Protein AF-A0A1R4GHV5-F1 (afdb_monomer_lite)

Structure (mmCIF, N/CA/C/O backbone):
data_AF-A0A1R4GHV5-F1
#
_entry.id   AF-A0A1R4GHV5-F1
#
loop_
_atom_site.group_PDB
_atom_site.id
_atom_site.type_symbol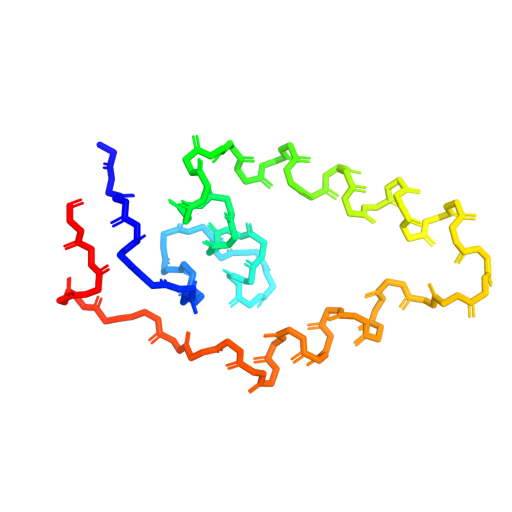
_atom_site.label_atom_id
_atom_site.label_alt_id
_atom_site.label_comp_id
_atom_site.label_asym_id
_atom_site.label_entity_id
_atom_site.label_seq_id
_atom_site.pdbx_PDB_ins_code
_atom_site.Cartn_x
_atom_site.Cartn_y
_atom_site.Cartn_z
_atom_site.occupancy
_atom_site.B_iso_or_equiv
_atom_site.auth_seq_id
_atom_site.auth_comp_id
_atom_site.auth_asym_id
_atom_site.auth_atom_id
_atom_site.pdbx_PDB_model_num
ATOM 1 N N . MET A 1 1 ? -2.820 13.926 13.164 1.00 55.75 1 MET A N 1
ATOM 2 C CA . MET A 1 1 ? -2.484 13.032 12.035 1.00 55.75 1 MET A CA 1
ATOM 3 C C . MET A 1 1 ? -3.101 11.689 12.360 1.00 55.75 1 MET A C 1
ATOM 5 O O . MET A 1 1 ? -2.666 11.100 13.335 1.00 55.75 1 MET A O 1
ATOM 9 N N . ALA A 1 2 ? -4.142 11.262 11.646 1.00 62.25 2 ALA A N 1
ATOM 10 C CA . ALA A 1 2 ? -4.745 9.954 11.904 1.00 62.25 2 ALA A CA 1
ATOM 11 C C . ALA A 1 2 ? -3.757 8.866 11.466 1.00 62.25 2 ALA A C 1
ATOM 13 O O . ALA A 1 2 ? -3.304 8.898 10.318 1.00 62.25 2 ALA A O 1
ATOM 14 N N . ARG A 1 3 ? -3.386 7.949 12.364 1.00 66.12 3 ARG A N 1
ATOM 15 C CA . ARG A 1 3 ? -2.429 6.877 12.056 1.00 66.12 3 ARG A CA 1
ATOM 16 C C . ARG A 1 3 ? -3.166 5.543 12.027 1.00 66.12 3 ARG A C 1
ATOM 18 O O . ARG A 1 3 ? -4.067 5.312 12.822 1.00 66.12 3 ARG A O 1
ATOM 25 N N . LEU A 1 4 ? -2.830 4.666 11.086 1.00 70.69 4 LEU A N 1
ATOM 26 C CA . LEU A 1 4 ? -3.473 3.355 10.999 1.00 70.69 4 LEU A CA 1
ATOM 27 C C . LEU A 1 4 ? -2.750 2.356 11.906 1.00 70.69 4 LEU A C 1
ATOM 29 O O . LEU A 1 4 ? -1.551 2.146 11.755 1.00 70.69 4 LEU A O 1
ATOM 33 N N . ASN A 1 5 ? -3.486 1.677 12.788 1.00 73.62 5 ASN A N 1
ATOM 34 C CA . ASN A 1 5 ? -2.923 0.628 13.654 1.00 73.62 5 ASN A CA 1
ATOM 35 C C . ASN A 1 5 ? -2.644 -0.697 12.914 1.00 73.62 5 ASN A C 1
ATOM 37 O O . ASN A 1 5 ? -1.946 -1.573 13.419 1.00 73.62 5 ASN A O 1
ATOM 41 N N . LYS A 1 6 ? -3.210 -0.867 11.713 1.00 75.69 6 LYS A N 1
ATOM 42 C CA . LYS A 1 6 ? -3.024 -2.026 10.826 1.00 75.69 6 LYS A CA 1
ATOM 43 C C . LYS A 1 6 ? -3.020 -1.572 9.372 1.00 75.69 6 LYS A C 1
ATOM 45 O O . LYS A 1 6 ? -3.622 -0.549 9.048 1.00 75.69 6 LYS A O 1
ATOM 50 N N . LEU A 1 7 ? -2.392 -2.356 8.497 1.00 73.44 7 LEU A N 1
ATOM 51 C CA . LEU A 1 7 ? -2.268 -2.050 7.073 1.00 73.44 7 LEU A CA 1
ATOM 52 C C . LEU A 1 7 ? -3.637 -2.094 6.368 1.00 73.44 7 LEU A C 1
ATOM 54 O O . LEU A 1 7 ? -4.073 -3.129 5.872 1.00 73.44 7 LEU A O 1
ATOM 58 N N . HIS A 1 8 ? -4.315 -0.950 6.323 1.00 80.56 8 HIS A N 1
ATOM 59 C CA . HIS A 1 8 ? -5.604 -0.762 5.662 1.00 80.56 8 HIS A CA 1
ATOM 60 C C . HIS A 1 8 ? -5.495 0.268 4.546 1.00 80.56 8 HIS A C 1
ATOM 62 O O . HIS A 1 8 ? -4.608 1.117 4.549 1.00 80.56 8 HIS A O 1
ATOM 68 N N . ARG A 1 9 ? -6.419 0.243 3.584 1.00 72.62 9 ARG A N 1
ATOM 69 C CA . ARG A 1 9 ? -6.497 1.303 2.571 1.00 72.62 9 ARG A CA 1
ATOM 70 C C . ARG A 1 9 ? -7.013 2.592 3.197 1.00 72.62 9 ARG A C 1
ATOM 72 O O . ARG A 1 9 ? -8.128 2.611 3.723 1.00 72.62 9 ARG A O 1
ATOM 79 N N . SER A 1 10 ? -6.241 3.667 3.057 1.00 71.94 10 SER A N 1
ATOM 80 C CA . SER A 1 10 ? -6.613 4.994 3.547 1.00 71.94 10 SER A CA 1
ATOM 81 C C . SER A 1 10 ? -7.917 5.474 2.903 1.00 71.94 10 SER A C 1
ATOM 83 O O . SER A 1 10 ? -8.129 5.356 1.687 1.00 71.94 10 SER A O 1
ATOM 85 N N . ARG A 1 11 ? -8.810 6.031 3.729 1.00 68.38 11 ARG A N 1
ATOM 86 C CA . ARG A 1 11 ? -10.016 6.737 3.277 1.00 68.38 11 ARG A CA 1
ATOM 87 C C . ARG A 1 11 ? -9.747 8.201 2.936 1.00 68.38 11 ARG A C 1
ATOM 89 O O . ARG A 1 11 ? -10.393 8.697 2.020 1.00 68.38 11 ARG A O 1
ATOM 96 N N . ASN A 1 12 ? -8.795 8.846 3.611 1.00 65.25 12 ASN A N 1
ATOM 97 C CA . ASN A 1 12 ? -8.479 10.265 3.420 1.00 65.25 12 ASN A CA 1
ATOM 98 C C . ASN A 1 12 ? -7.648 10.532 2.159 1.00 65.25 12 ASN A C 1
ATOM 100 O O . ASN A 1 12 ? -7.834 11.552 1.503 1.00 65.25 12 ASN A O 1
ATOM 104 N N . HIS A 1 13 ? -6.766 9.608 1.771 1.00 63.34 13 HIS A N 1
ATOM 105 C CA . HIS A 1 13 ? -5.849 9.802 0.644 1.00 63.34 13 HIS A CA 1
ATOM 106 C C . HIS A 1 13 ? -6.089 8.798 -0.497 1.00 63.34 13 HIS A C 1
ATOM 108 O O . HIS A 1 13 ? -5.215 7.998 -0.859 1.00 63.34 13 HIS A O 1
ATOM 114 N N . ARG A 1 14 ? -7.280 8.848 -1.113 1.00 59.84 14 ARG A N 1
ATOM 115 C CA . ARG A 1 14 ? -7.637 8.033 -2.292 1.00 59.84 14 ARG A CA 1
ATOM 116 C C . ARG A 1 14 ? -7.297 8.748 -3.605 1.00 59.84 14 ARG A C 1
ATOM 118 O O . ARG A 1 14 ? -7.933 9.731 -3.943 1.00 59.84 14 ARG A O 1
ATOM 125 N N . MET A 1 15 ? -6.336 8.214 -4.368 1.00 58.75 15 MET A N 1
ATOM 126 C CA . MET A 1 15 ? -6.167 8.560 -5.797 1.00 58.75 15 MET A CA 1
ATOM 127 C C . MET A 1 15 ? -6.617 7.442 -6.749 1.00 58.75 15 MET A C 1
ATOM 129 O O . MET A 1 15 ? -7.211 7.739 -7.770 1.00 58.75 15 MET A O 1
ATOM 133 N N . ILE A 1 16 ? -6.368 6.166 -6.421 1.00 63.28 16 ILE A N 1
ATOM 134 C CA . ILE A 1 16 ? -6.820 5.013 -7.231 1.00 63.28 16 ILE A CA 1
ATOM 135 C C . ILE A 1 16 ? -7.628 4.055 -6.346 1.00 63.28 16 ILE A C 1
ATOM 137 O O . ILE A 1 16 ? -8.827 3.893 -6.526 1.00 63.28 16 ILE A O 1
ATOM 141 N N . ALA A 1 17 ? -7.011 3.500 -5.297 1.00 65.75 17 ALA A N 1
ATOM 142 C CA . ALA A 1 17 ? -7.722 2.683 -4.307 1.00 65.75 17 ALA A CA 1
ATOM 143 C C . ALA A 1 17 ? -7.362 2.980 -2.841 1.00 65.75 17 ALA A C 1
ATOM 145 O O . ALA A 1 17 ? -7.793 2.261 -1.941 1.00 65.75 17 ALA A O 1
ATOM 146 N N . G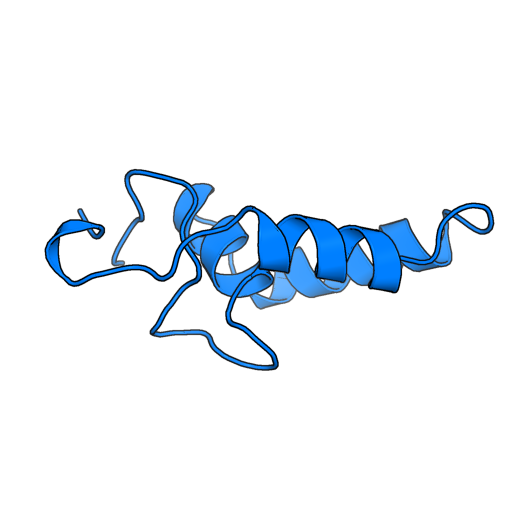LY A 1 18 ? -6.556 4.017 -2.587 1.00 68.50 18 GLY A N 1
ATOM 147 C CA . GLY A 1 18 ? -6.078 4.352 -1.238 1.00 68.50 18 GLY A CA 1
ATOM 148 C C . GLY A 1 18 ? -5.011 3.394 -0.688 1.00 68.50 18 GLY A C 1
ATOM 149 O O . GLY A 1 18 ? -4.681 3.482 0.487 1.00 68.50 18 GLY A O 1
ATOM 150 N N . VAL A 1 19 ? -4.451 2.504 -1.520 1.00 77.69 19 VAL A N 1
ATOM 151 C CA . VAL A 1 19 ? -3.389 1.543 -1.146 1.00 77.69 19 VAL A CA 1
ATOM 152 C C . VAL A 1 19 ? -2.122 2.281 -0.711 1.00 77.69 19 VAL A C 1
ATOM 154 O O . VAL A 1 19 ? -1.696 2.159 0.430 1.00 77.69 19 VAL A O 1
ATOM 157 N N . MET A 1 20 ? -1.582 3.143 -1.581 1.00 79.12 20 MET A N 1
ATOM 158 C CA . MET A 1 20 ? -0.377 3.927 -1.269 1.00 79.12 20 MET A CA 1
ATOM 159 C C . MET A 1 20 ? -0.598 4.915 -0.120 1.00 79.12 20 MET A C 1
ATOM 161 O O . MET A 1 20 ? 0.301 5.124 0.681 1.00 79.12 20 MET A O 1
ATOM 165 N N . GLY A 1 21 ? -1.805 5.483 -0.004 1.00 77.19 21 GLY A N 1
ATOM 166 C CA . GLY A 1 21 ? -2.170 6.326 1.138 1.00 77.19 21 GLY A CA 1
ATOM 167 C C . GLY A 1 21 ? -2.246 5.538 2.447 1.00 77.19 21 GLY A C 1
ATOM 168 O O . GLY A 1 21 ? -1.837 6.044 3.480 1.00 77.19 21 GLY A O 1
ATOM 169 N N . GLY A 1 22 ? -2.711 4.288 2.397 1.00 77.50 22 GLY A N 1
ATOM 170 C CA . GLY A 1 22 ? -2.771 3.384 3.544 1.00 77.50 22 GLY A CA 1
ATOM 171 C C . GLY A 1 22 ? -1.399 2.926 4.030 1.00 77.50 22 GLY A C 1
ATOM 172 O O . GLY A 1 22 ? -1.137 2.933 5.227 1.00 77.50 22 GLY A O 1
ATOM 173 N N . ILE A 1 23 ? -0.496 2.595 3.101 1.00 78.88 23 ILE A N 1
ATOM 174 C CA . ILE A 1 23 ? 0.909 2.289 3.415 1.00 78.88 23 ILE A CA 1
ATOM 175 C C . ILE A 1 23 ? 1.581 3.519 4.036 1.00 78.88 23 ILE A C 1
ATOM 177 O O . ILE A 1 23 ? 2.239 3.408 5.066 1.00 78.88 23 ILE A O 1
ATOM 181 N N . ALA A 1 24 ? 1.372 4.699 3.450 1.00 82.00 24 ALA A N 1
ATOM 182 C CA . ALA A 1 24 ? 1.908 5.946 3.977 1.00 82.00 24 ALA A CA 1
ATOM 183 C C . ALA A 1 24 ? 1.392 6.243 5.397 1.00 82.00 24 ALA A C 1
ATOM 185 O O . ALA A 1 24 ? 2.195 6.478 6.292 1.00 82.00 24 ALA A O 1
ATOM 186 N N . GLU A 1 25 ? 0.080 6.145 5.642 1.00 80.56 25 GLU A N 1
ATOM 187 C CA . GLU A 1 25 ? -0.525 6.345 6.971 1.00 80.56 25 GLU A CA 1
ATOM 188 C C . GLU A 1 25 ? -0.066 5.307 8.004 1.00 80.56 25 GLU A C 1
ATOM 190 O O . GLU A 1 25 ? 0.113 5.651 9.172 1.00 80.56 25 GLU A O 1
ATOM 195 N N . TYR A 1 26 ? 0.160 4.058 7.588 1.00 78.62 26 TYR A N 1
ATOM 196 C CA . TYR A 1 26 ? 0.691 3.004 8.456 1.00 78.62 26 TYR A CA 1
ATOM 197 C C . TYR A 1 26 ? 2.139 3.293 8.880 1.00 78.62 26 TYR A C 1
ATOM 199 O O . TYR A 1 26 ? 2.471 3.243 10.062 1.00 78.62 26 TYR A O 1
ATOM 207 N N . PHE A 1 27 ? 2.999 3.682 7.934 1.00 79.44 27 PHE A N 1
ATOM 208 C CA . PHE A 1 27 ? 4.391 4.043 8.230 1.00 79.44 27 PHE A CA 1
ATOM 209 C C . PHE A 1 27 ? 4.545 5.462 8.814 1.00 79.44 27 PHE A C 1
ATOM 211 O O . PHE A 1 27 ? 5.587 5.788 9.380 1.00 79.44 27 PHE A O 1
ATOM 218 N N . GLY A 1 28 ? 3.508 6.304 8.755 1.00 74.88 28 GLY A N 1
ATOM 219 C CA . GLY A 1 28 ? 3.571 7.722 9.131 1.00 74.88 28 GLY A CA 1
ATOM 220 C C . GLY A 1 28 ? 4.304 8.598 8.106 1.00 74.88 28 GLY A C 1
ATOM 221 O O . GLY A 1 28 ? 4.846 9.640 8.461 1.00 74.88 28 GLY A O 1
ATOM 222 N N . TRP A 1 29 ? 4.373 8.163 6.848 1.00 79.69 29 TRP A N 1
ATOM 223 C CA . TRP A 1 29 ? 5.002 8.884 5.740 1.00 79.69 29 TRP A CA 1
ATOM 224 C C . TRP A 1 29 ? 3.979 9.689 4.936 1.00 79.69 29 TRP A C 1
ATOM 226 O O . TRP A 1 29 ? 2.769 9.495 5.057 1.00 79.69 29 TRP A O 1
ATOM 236 N N . SER A 1 30 ? 4.459 10.593 4.075 1.00 80.75 30 SER A N 1
ATOM 237 C CA . SER A 1 30 ? 3.575 11.320 3.165 1.00 80.75 30 SER A CA 1
ATOM 238 C C . SER A 1 30 ? 3.173 10.438 1.965 1.00 80.75 30 SER A C 1
ATOM 240 O O . SER A 1 30 ? 4.030 9.791 1.354 1.00 80.75 30 SER A O 1
ATOM 242 N N . PRO A 1 31 ? 1.885 10.426 1.559 1.00 78.19 31 PRO A N 1
ATOM 243 C CA . PRO A 1 31 ? 1.397 9.589 0.456 1.00 78.19 31 PRO A CA 1
ATOM 244 C C . PRO A 1 31 ? 2.107 9.837 -0.877 1.00 78.19 31 PRO A C 1
ATOM 246 O O . PRO A 1 31 ? 2.216 8.930 -1.700 1.00 78.19 31 PRO A O 1
ATOM 249 N N . ASN A 1 32 ? 2.579 11.065 -1.107 1.00 80.44 32 ASN A N 1
ATOM 250 C CA . ASN A 1 32 ? 3.317 11.413 -2.317 1.00 80.44 32 ASN A CA 1
ATOM 251 C C . ASN A 1 32 ? 4.698 10.756 -2.359 1.00 80.44 32 ASN A C 1
ATOM 253 O O . ASN A 1 32 ? 5.073 10.241 -3.409 1.00 80.44 32 ASN A O 1
ATOM 257 N N . LEU A 1 33 ? 5.414 10.701 -1.231 1.00 81.88 33 LEU A N 1
ATOM 258 C CA . LEU A 1 33 ? 6.718 10.036 -1.155 1.00 81.88 33 LEU A CA 1
ATOM 259 C C . LEU A 1 33 ? 6.587 8.546 -1.471 1.00 81.88 33 LEU A C 1
ATOM 261 O O . LEU A 1 33 ? 7.323 8.022 -2.302 1.00 81.88 33 LEU A O 1
ATOM 265 N N . THR A 1 34 ? 5.588 7.882 -0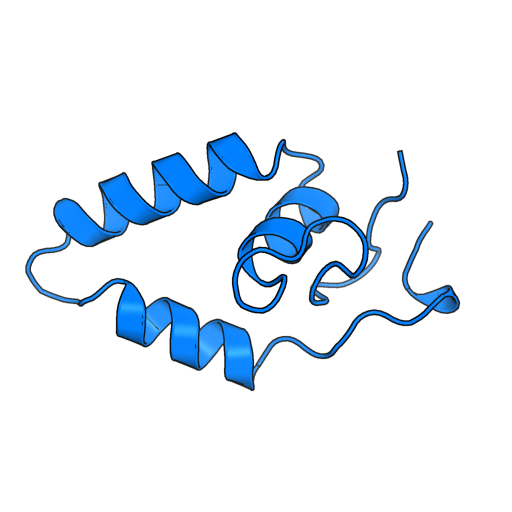.883 1.00 82.56 34 THR A N 1
ATOM 266 C CA . THR A 1 34 ? 5.327 6.455 -1.116 1.00 82.56 34 THR A CA 1
ATOM 267 C C . THR A 1 34 ? 5.004 6.165 -2.584 1.00 82.56 34 THR A C 1
ATOM 269 O O . THR A 1 34 ? 5.462 5.164 -3.126 1.00 82.56 34 THR A O 1
ATOM 272 N N . ARG A 1 35 ? 4.264 7.057 -3.260 1.00 82.62 35 ARG A N 1
ATOM 273 C CA . ARG A 1 35 ? 3.966 6.934 -4.700 1.00 82.62 35 ARG A CA 1
ATOM 274 C C . ARG A 1 35 ? 5.214 7.085 -5.562 1.00 82.62 35 ARG A C 1
ATOM 276 O O . ARG A 1 35 ? 5.416 6.273 -6.457 1.00 82.62 35 ARG A O 1
ATOM 283 N N . ILE A 1 36 ? 6.036 8.099 -5.298 1.00 83.31 36 ILE A N 1
ATOM 284 C CA . ILE A 1 36 ? 7.270 8.343 -6.059 1.00 83.31 36 ILE A CA 1
ATOM 285 C C . ILE A 1 36 ? 8.211 7.147 -5.911 1.00 83.31 36 ILE A C 1
ATOM 287 O O . ILE A 1 36 ? 8.692 6.620 -6.911 1.00 83.31 36 ILE A O 1
ATOM 291 N N . LEU A 1 37 ? 8.399 6.658 -4.683 1.00 84.50 37 LEU A N 1
ATOM 292 C CA . LEU A 1 37 ? 9.239 5.495 -4.414 1.00 84.50 37 LEU A CA 1
ATOM 293 C C . LEU A 1 37 ? 8.725 4.250 -5.149 1.00 84.50 37 LEU A C 1
ATOM 295 O O . LEU A 1 37 ? 9.501 3.533 -5.772 1.00 84.50 37 LEU A O 1
ATOM 299 N N . PHE A 1 38 ? 7.409 4.035 -5.138 1.00 82.75 38 PHE A N 1
ATOM 300 C CA . PHE A 1 38 ? 6.776 2.936 -5.858 1.00 82.75 38 PHE A CA 1
ATOM 301 C C . PHE A 1 38 ? 7.011 3.007 -7.371 1.00 82.75 38 PHE A C 1
ATOM 303 O O . PHE A 1 38 ? 7.344 1.996 -7.982 1.00 82.75 38 PHE A O 1
ATOM 310 N N . VAL A 1 39 ? 6.881 4.190 -7.980 1.00 82.81 39 VAL A N 1
ATOM 311 C CA . VAL A 1 39 ? 7.134 4.384 -9.417 1.00 82.81 39 VAL A CA 1
ATOM 312 C C . VAL A 1 39 ? 8.609 4.165 -9.750 1.00 82.81 39 VAL A C 1
ATOM 314 O O . VAL A 1 39 ? 8.901 3.498 -10.739 1.00 82.81 39 VAL A O 1
ATOM 317 N N . ILE A 1 40 ? 9.535 4.653 -8.918 1.00 85.38 40 ILE A N 1
ATOM 318 C CA . ILE A 1 40 ? 10.978 4.447 -9.113 1.00 85.38 40 ILE A CA 1
ATOM 319 C C . ILE A 1 40 ? 11.318 2.956 -9.032 1.00 85.38 40 ILE A C 1
ATOM 321 O O . ILE A 1 40 ? 11.945 2.430 -9.945 1.00 85.38 40 ILE A O 1
ATOM 325 N N . ILE A 1 41 ? 10.851 2.255 -7.993 1.00 82.62 41 ILE A N 1
ATOM 326 C CA . ILE A 1 41 ? 11.090 0.813 -7.814 1.00 82.62 41 ILE A CA 1
ATOM 327 C C . ILE A 1 41 ? 10.458 0.012 -8.954 1.00 82.62 41 ILE A C 1
ATOM 329 O O . ILE A 1 41 ? 11.089 -0.900 -9.484 1.00 82.62 41 ILE A O 1
ATOM 333 N N . SER A 1 42 ? 9.235 0.366 -9.356 1.00 82.44 42 SER A N 1
ATOM 334 C CA . SER A 1 42 ? 8.534 -0.276 -10.469 1.00 82.44 42 SER A CA 1
ATOM 335 C C . SER A 1 42 ? 9.231 -0.052 -11.806 1.00 82.44 42 SER A C 1
ATOM 337 O O . SER A 1 42 ? 9.202 -0.940 -12.646 1.00 82.44 42 SER A O 1
ATOM 339 N N . THR A 1 43 ? 9.791 1.133 -12.041 1.00 81.44 43 THR A N 1
ATOM 340 C CA . THR A 1 43 ? 10.476 1.452 -13.303 1.00 81.44 43 THR A CA 1
ATOM 341 C C . THR A 1 43 ? 11.879 0.844 -13.330 1.00 81.44 43 THR A C 1
ATOM 343 O O . THR A 1 43 ? 12.337 0.402 -14.377 1.00 81.44 43 THR A O 1
ATOM 346 N N . ALA A 1 44 ? 12.548 0.768 -12.176 1.00 80.94 44 ALA A N 1
ATOM 347 C CA . ALA A 1 44 ? 13.843 0.108 -12.031 1.00 80.94 44 ALA A CA 1
ATOM 348 C C . ALA A 1 44 ? 13.732 -1.426 -12.099 1.00 80.94 44 ALA A C 1
ATOM 350 O O . ALA A 1 44 ? 14.617 -2.092 -12.633 1.00 80.94 44 ALA A O 1
ATOM 351 N N . SER A 1 45 ? 12.634 -2.000 -11.597 1.00 73.88 45 SER A N 1
ATOM 352 C CA . SER A 1 45 ? 12.334 -3.428 -11.725 1.00 73.88 45 SER A CA 1
ATOM 353 C C . SER A 1 45 ? 11.732 -3.725 -13.096 1.00 73.88 45 SER A C 1
ATOM 355 O O . SER A 1 45 ? 10.536 -3.967 -13.220 1.00 73.88 45 SER A O 1
ATOM 357 N N . ALA A 1 46 ? 12.569 -3.772 -14.135 1.00 67.31 46 ALA A N 1
ATOM 358 C CA . ALA A 1 46 ? 12.144 -4.164 -15.486 1.00 67.31 46 ALA A CA 1
ATOM 359 C C . ALA A 1 46 ? 11.474 -5.558 -15.538 1.00 67.31 46 ALA A C 1
ATOM 361 O O . ALA A 1 46 ? 10.727 -5.856 -16.466 1.00 67.31 46 ALA A O 1
ATOM 362 N N . ALA A 1 47 ? 11.722 -6.404 -14.531 1.00 65.25 47 ALA A N 1
ATOM 363 C CA . ALA A 1 47 ? 11.198 -7.763 -14.433 1.00 65.25 47 ALA A CA 1
ATOM 364 C C . ALA A 1 47 ? 9.765 -7.867 -13.869 1.00 65.25 47 ALA A C 1
ATOM 366 O O . ALA A 1 47 ? 9.100 -8.869 -14.121 1.00 65.25 47 ALA A O 1
ATOM 367 N N . VAL A 1 48 ? 9.275 -6.880 -13.103 1.00 67.31 48 VAL A N 1
ATOM 368 C CA . VAL A 1 48 ? 7.940 -6.946 -12.476 1.00 67.31 48 VAL A CA 1
ATOM 369 C C . VAL A 1 48 ? 7.221 -5.606 -12.632 1.00 67.31 48 VAL A C 1
ATOM 371 O O . VAL A 1 48 ? 7.622 -4.624 -12.007 1.00 67.31 48 VAL A O 1
ATOM 374 N N . PRO A 1 49 ? 6.114 -5.547 -13.396 1.00 74.19 49 PRO A N 1
ATOM 375 C CA . PRO A 1 49 ? 5.297 -4.348 -13.475 1.00 74.19 49 PRO A CA 1
ATOM 376 C C . PRO A 1 49 ? 4.800 -3.985 -12.075 1.00 74.19 49 PRO A C 1
ATOM 378 O O . PRO A 1 49 ? 4.114 -4.782 -11.435 1.00 74.19 49 PRO A O 1
ATOM 381 N N . GLY A 1 50 ? 5.054 -2.765 -11.602 1.00 75.25 50 GLY A N 1
ATOM 382 C CA . GLY A 1 50 ? 4.497 -2.284 -10.333 1.00 75.25 50 GLY A CA 1
ATOM 383 C C . GLY A 1 50 ? 2.976 -2.405 -10.294 1.00 75.25 50 GLY A C 1
ATOM 384 O O . GLY A 1 50 ? 2.404 -2.632 -9.236 1.00 75.25 50 GLY A O 1
ATOM 385 N N . ILE A 1 51 ? 2.307 -2.394 -11.450 1.00 76.62 51 ILE A N 1
ATOM 386 C CA . ILE A 1 51 ? 0.872 -2.677 -11.570 1.00 76.62 51 ILE A CA 1
ATOM 387 C C . ILE A 1 51 ? 0.462 -4.006 -10.899 1.00 76.62 51 ILE A C 1
ATOM 389 O O .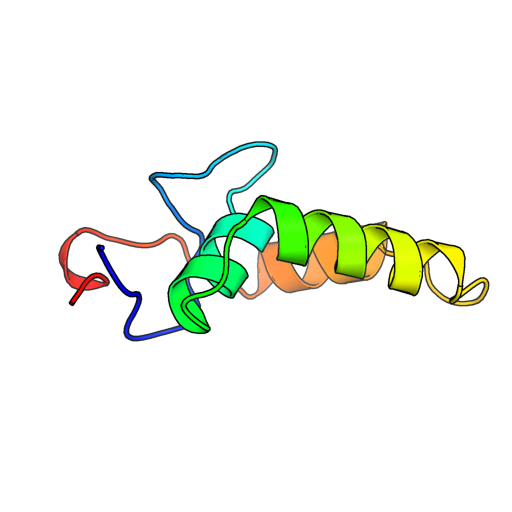 ILE A 1 51 ? -0.570 -4.055 -10.234 1.00 76.62 51 ILE A O 1
ATOM 393 N N . LEU A 1 52 ? 1.276 -5.064 -11.014 1.00 79.81 52 LEU A N 1
ATOM 394 C CA . LEU A 1 52 ? 1.003 -6.376 -10.417 1.00 79.81 52 LEU A CA 1
ATOM 395 C C . LEU A 1 52 ? 1.094 -6.308 -8.893 1.00 79.81 52 LEU A C 1
ATOM 397 O O . LEU A 1 52 ? 0.193 -6.766 -8.194 1.00 79.81 52 LEU A O 1
ATOM 401 N N . ILE A 1 53 ? 2.138 -5.657 -8.377 1.00 79.94 53 ILE A N 1
ATOM 402 C CA . ILE A 1 53 ? 2.309 -5.420 -6.938 1.00 79.94 53 ILE A CA 1
ATOM 403 C C . ILE A 1 53 ? 1.138 -4.589 -6.403 1.00 79.94 53 ILE A C 1
ATOM 405 O O . ILE A 1 53 ? 0.592 -4.892 -5.343 1.00 79.94 53 ILE A O 1
ATOM 409 N N . TYR A 1 54 ? 0.705 -3.573 -7.154 1.00 77.69 54 TYR A N 1
ATOM 410 C CA . TYR A 1 54 ? -0.446 -2.752 -6.792 1.00 77.69 54 TYR A CA 1
ATOM 411 C C . TYR A 1 54 ? -1.728 -3.581 -6.697 1.00 77.69 54 TYR A C 1
ATOM 413 O O . TYR A 1 54 ? -2.475 -3.425 -5.735 1.00 77.69 54 TYR A O 1
ATOM 421 N N . LEU A 1 55 ? -1.978 -4.465 -7.667 1.00 80.31 55 LEU A N 1
ATOM 422 C CA . LEU A 1 55 ? -3.140 -5.357 -7.686 1.00 80.31 55 LEU A CA 1
ATOM 423 C C . LEU A 1 55 ? -3.135 -6.341 -6.512 1.00 80.31 55 LEU A C 1
ATOM 425 O O . LEU A 1 55 ? -4.168 -6.524 -5.870 1.00 80.31 55 LEU A O 1
ATOM 429 N N . ILE A 1 56 ? -1.979 -6.922 -6.189 1.00 82.31 56 ILE A N 1
ATOM 430 C CA . ILE A 1 56 ? -1.829 -7.830 -5.045 1.00 82.31 56 ILE A CA 1
ATOM 431 C C . ILE A 1 56 ? -2.093 -7.080 -3.736 1.00 82.31 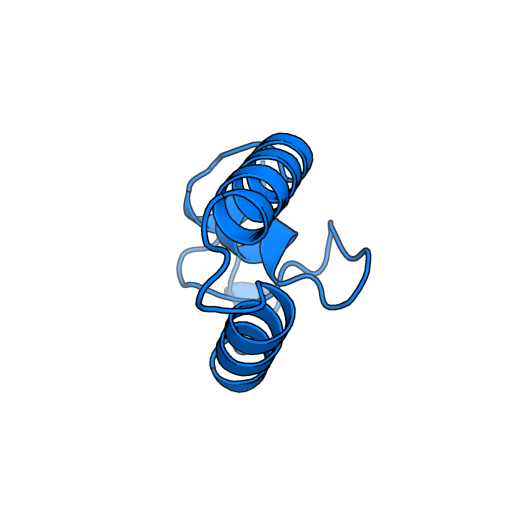56 ILE A C 1
ATOM 433 O O . ILE A 1 56 ? -2.916 -7.509 -2.928 1.00 82.31 56 ILE A O 1
ATOM 437 N N . LEU A 1 57 ? -1.455 -5.923 -3.540 1.00 79.31 57 LEU A N 1
ATOM 438 C CA . LEU A 1 57 ? -1.672 -5.088 -2.357 1.00 79.31 57 LEU A CA 1
ATOM 439 C C . LEU A 1 57 ? -3.116 -4.611 -2.259 1.00 79.31 57 LEU A C 1
ATOM 441 O O . LEU A 1 57 ? -3.669 -4.533 -1.167 1.00 79.31 57 LEU A O 1
ATOM 445 N N . TRP A 1 58 ? -3.748 -4.311 -3.390 1.00 80.25 58 TRP A N 1
ATOM 446 C CA . TRP A 1 58 ? -5.161 -3.990 -3.430 1.00 80.25 58 TRP A CA 1
ATOM 447 C C . TRP A 1 58 ? -5.987 -5.165 -2.911 1.00 80.25 58 TRP A C 1
ATOM 449 O O . TRP A 1 58 ? -6.790 -4.966 -2.007 1.00 80.25 58 TRP A O 1
ATOM 459 N N . LEU A 1 59 ? -5.764 -6.381 -3.403 1.00 81.31 59 LEU A N 1
ATOM 460 C CA . LEU A 1 59 ? -6.541 -7.553 -3.004 1.00 81.31 59 LEU A CA 1
ATOM 461 C C . LEU A 1 59 ? -6.337 -7.935 -1.526 1.00 81.31 59 LEU A C 1
ATOM 463 O O . LEU A 1 59 ? -7.301 -8.295 -0.857 1.00 81.31 59 LEU A O 1
ATOM 467 N N . ILE A 1 60 ? -5.114 -7.790 -1.008 1.00 81.94 60 ILE A N 1
ATOM 468 C CA . ILE A 1 60 ? -4.765 -8.137 0.379 1.00 81.94 60 ILE A CA 1
ATOM 469 C C . ILE A 1 60 ? -5.180 -7.042 1.371 1.00 81.94 60 ILE A C 1
ATOM 471 O O . ILE A 1 60 ? -5.606 -7.358 2.479 1.00 81.94 60 ILE A O 1
ATOM 475 N N . MET A 1 61 ? -5.060 -5.755 1.016 1.00 79.25 61 MET A N 1
ATOM 476 C CA . MET A 1 61 ? -5.341 -4.664 1.956 1.00 79.25 61 MET A CA 1
ATOM 477 C C . MET A 1 61 ? -6.853 -4.449 2.133 1.00 79.25 61 MET A C 1
ATOM 479 O O . MET A 1 61 ? -7.520 -3.991 1.188 1.00 79.25 61 MET A O 1
ATOM 483 N N . PRO A 1 6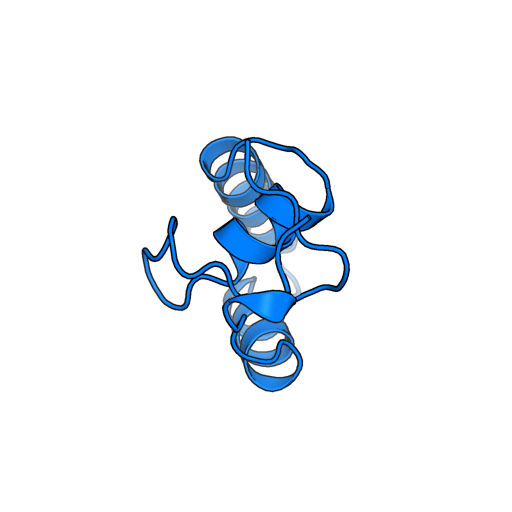2 ? -7.393 -4.659 3.350 1.00 75.44 62 PRO A N 1
ATOM 484 C CA . PRO A 1 62 ? -8.785 -4.368 3.650 1.00 75.44 62 PRO A CA 1
ATOM 485 C C . PRO A 1 62 ? -9.040 -2.854 3.667 1.00 75.44 62 PRO A C 1
ATOM 487 O O . PRO A 1 62 ? -8.129 -2.031 3.809 1.00 75.44 62 PRO A O 1
ATOM 490 N N . LYS A 1 63 ? -10.305 -2.455 3.504 1.00 78.06 63 LYS A N 1
ATOM 491 C CA . LYS A 1 63 ? -10.710 -1.042 3.595 1.00 78.06 63 LYS A CA 1
ATOM 492 C C . LYS A 1 63 ? -10.646 -0.584 5.058 1.00 78.06 63 LYS A C 1
ATOM 494 O O . LYS A 1 63 ? -11.146 -1.293 5.921 1.00 78.06 63 LYS A O 1
ATOM 499 N N . ALA A 1 64 ? -10.069 0.592 5.325 1.00 76.44 64 ALA A N 1
ATOM 500 C CA . ALA A 1 64 ? -10.059 1.162 6.674 1.00 76.44 64 ALA A CA 1
ATOM 501 C C . ALA A 1 64 ? -11.477 1.556 7.127 1.00 76.44 64 ALA A C 1
ATOM 503 O O . ALA A 1 64 ? -12.242 2.134 6.347 1.00 76.44 64 ALA A O 1
ATOM 504 N N . THR A 1 65 ? -11.789 1.308 8.396 1.00 76.44 65 THR A N 1
ATOM 505 C CA . THR A 1 65 ? -13.014 1.741 9.094 1.00 76.44 65 THR A CA 1
ATOM 506 C C . THR A 1 65 ? -12.653 2.818 10.128 1.00 76.44 65 THR A C 1
ATOM 508 O O . THR A 1 65 ? -11.474 3.068 10.360 1.00 76.44 65 THR A O 1
ATOM 511 N N . ALA A 1 66 ? -13.632 3.509 10.721 1.00 71.50 66 ALA A N 1
ATOM 512 C CA . ALA A 1 66 ? -13.372 4.565 11.708 1.00 71.50 66 ALA A CA 1
ATOM 513 C C . ALA A 1 66 ? -12.523 4.067 12.899 1.00 71.50 66 ALA A C 1
ATOM 515 O O . ALA A 1 66 ? -11.562 4.734 13.260 1.00 71.50 66 ALA A O 1
ATOM 516 N N . ASP A 1 67 ? -12.770 2.846 13.388 1.00 77.88 67 ASP A N 1
ATOM 517 C CA . ASP A 1 67 ? -11.982 2.200 14.458 1.00 77.88 67 ASP A CA 1
ATOM 518 C C . ASP A 1 67 ? -10.551 1.807 14.064 1.00 77.88 67 ASP A C 1
ATOM 520 O O . ASP A 1 67 ? -9.770 1.326 14.880 1.00 77.88 67 ASP A O 1
ATOM 524 N N . SER A 1 68 ? -10.190 1.936 12.787 1.00 71.25 68 SER A N 1
ATOM 525 C CA . SER A 1 68 ? -8.851 1.571 12.305 1.00 71.25 68 SER A CA 1
ATOM 526 C C . SER A 1 68 ? -7.806 2.657 12.568 1.00 71.25 68 SER A C 1
ATOM 528 O O . SER A 1 68 ? -6.610 2.396 12.405 1.00 71.25 68 SER A O 1
ATOM 530 N N . TYR A 1 69 ? -8.265 3.858 12.921 1.00 71.19 69 TYR A N 1
ATOM 531 C CA . TYR A 1 69 ? -7.451 5.039 13.156 1.00 71.19 69 TYR A CA 1
ATOM 532 C C . TYR A 1 69 ? -7.191 5.219 14.656 1.00 71.19 69 TYR A C 1
ATOM 534 O O . TYR A 1 69 ? -8.126 5.164 15.452 1.00 71.19 69 TYR A O 1
ATOM 542 N N . VAL A 1 70 ? -5.925 5.440 15.011 1.00 68.81 70 VAL A N 1
ATOM 543 C CA . VAL A 1 70 ? -5.461 5.898 16.332 1.00 68.81 70 VAL A CA 1
ATOM 544 C C . VAL A 1 70 ? -5.056 7.362 16.299 1.00 68.81 70 VAL A C 1
ATOM 546 O O . VAL A 1 70 ? -4.635 7.848 15.215 1.00 68.81 70 VAL A O 1
#

Radius of gyration: 12.07 Å; chains: 1; bounding box: 27×21×32 Å

Organism: NCBI:txid1945521

InterPro domains:
  IPR007168 Phage shock protein, PspC, N-terminal [PF04024] (6-64)
  IPR052027 Phage shock protein C [PTHR33885] (5-66)

Sequence (70 aa):
MARLNKLHRSRNHRMIAGVMGGIAEYFGWSPNLTRILFVIISTASAAVPGILIYLILWLIMPKATADSYV

pLDDT: mean 75.47, std 6.87, range [55.75, 85.38]

Foldseek 3Di:
DWAFPDQAQDPVDDDPGSNLVSVCSPVVHDSVVSVVVLVVVQVVPPPDHSVVVVVVSNVPHHHDDPVRTD

Secondary structure (DSSP, 8-state):
---BSS--B-SSS-SSSSHHHHHHHHHT--HHHHHHHHHHHHHH-TTS-HHHHHHHHHHHSPBP-GGGB-